Protein AF-A0A7J5F809-F1 (afdb_monomer_lite)

Radius of gyration: 22.86 Å; chains: 1; bounding box: 54×22×83 Å

Foldseek 3Di:
DDPPPPPQLLNPQLVLLVVLLVLLVQLLVCLVVVNVVSNVVSVVVNVVSVVVNVVSCPDPNNPCPPDPSNVVSVVSSVVSVVVSVVSVVVSVVVVVVVVVVVVVVVVVVVVVVVVD

Structure (mmCIF, N/CA/C/O backbone):
data_AF-A0A7J5F809-F1
#
_entry.id   AF-A0A7J5F809-F1
#
loop_
_atom_site.group_PDB
_atom_site.id
_atom_site.type_symbol
_atom_site.label_atom_id
_atom_site.label_alt_id
_atom_site.label_comp_id
_atom_site.label_asym_id
_atom_site.label_entity_id
_atom_site.label_seq_id
_atom_site.pdbx_PDB_ins_code
_atom_site.Cartn_x
_atom_site.Cartn_y
_atom_site.Cartn_z
_atom_site.occupancy
_atom_site.B_iso_or_equiv
_atom_site.auth_seq_id
_atom_site.auth_comp_id
_atom_site.auth_asym_id
_atom_site.auth_atom_id
_atom_site.pdbx_PDB_model_num
ATOM 1 N N . MET A 1 1 ? 19.234 -10.544 -42.931 1.00 39.19 1 MET A N 1
ATOM 2 C CA . MET A 1 1 ? 19.717 -9.854 -41.716 1.00 39.19 1 MET A CA 1
ATOM 3 C C . MET A 1 1 ? 18.530 -9.671 -40.783 1.00 39.19 1 MET A C 1
ATOM 5 O O . MET A 1 1 ? 17.726 -8.779 -40.998 1.00 39.19 1 MET A O 1
ATOM 9 N N . THR A 1 2 ? 18.329 -10.587 -39.839 1.00 40.41 2 THR A N 1
ATOM 10 C CA . THR A 1 2 ? 17.230 -10.515 -38.864 1.00 40.41 2 THR A CA 1
ATOM 11 C C . THR A 1 2 ? 17.641 -9.612 -37.706 1.00 40.41 2 THR A C 1
ATOM 13 O O . THR A 1 2 ? 18.508 -9.986 -36.920 1.00 40.41 2 THR A O 1
ATOM 16 N N . ASN A 1 3 ? 17.028 -8.428 -37.622 1.00 44.22 3 ASN A N 1
ATOM 17 C CA . ASN A 1 3 ? 17.096 -7.538 -36.463 1.00 44.22 3 ASN A CA 1
ATOM 18 C C . ASN A 1 3 ? 16.505 -8.260 -35.248 1.00 44.22 3 ASN A C 1
ATOM 20 O O . ASN A 1 3 ? 15.289 -8.315 -35.075 1.00 44.22 3 ASN A O 1
ATOM 24 N N . ARG A 1 4 ? 17.366 -8.845 -34.415 1.00 43.75 4 ARG A N 1
ATOM 25 C CA . ARG A 1 4 ? 16.983 -9.307 -33.083 1.00 43.75 4 ARG A CA 1
ATOM 26 C C . ARG A 1 4 ? 17.031 -8.077 -32.181 1.00 43.75 4 ARG A C 1
ATOM 28 O O . ARG A 1 4 ? 18.100 -7.673 -31.739 1.00 43.75 4 ARG A O 1
ATOM 35 N N . CYS A 1 5 ? 15.883 -7.434 -31.979 1.00 49.53 5 CYS A N 1
ATOM 36 C CA . CYS A 1 5 ? 15.706 -6.485 -30.884 1.00 49.53 5 CYS A CA 1
ATOM 37 C C . CYS A 1 5 ? 15.815 -7.271 -29.573 1.00 49.53 5 CYS A C 1
ATOM 39 O O . CYS A 1 5 ? 14.821 -7.759 -29.042 1.00 49.53 5 CYS A O 1
ATOM 41 N N . GLU A 1 6 ? 17.040 -7.466 -29.095 1.00 49.41 6 GLU A N 1
ATOM 42 C CA . GLU A 1 6 ? 17.295 -7.923 -27.736 1.00 49.41 6 GLU A CA 1
ATOM 43 C C . GLU A 1 6 ? 16.951 -6.753 -26.813 1.00 49.41 6 GLU A C 1
ATOM 45 O O . GLU A 1 6 ? 17.728 -5.807 -26.683 1.00 49.41 6 GLU A O 1
ATOM 50 N N . ALA A 1 7 ? 15.735 -6.783 -26.254 1.00 46.88 7 ALA A N 1
ATOM 51 C CA . ALA A 1 7 ? 15.328 -5.878 -25.186 1.00 46.88 7 ALA A CA 1
ATOM 52 C C . ALA A 1 7 ? 16.417 -5.910 -24.111 1.00 46.88 7 ALA A C 1
ATOM 54 O O . ALA A 1 7 ? 16.774 -6.984 -23.611 1.00 46.88 7 ALA A O 1
ATOM 55 N N . ARG A 1 8 ? 17.004 -4.751 -23.814 1.00 54.50 8 ARG A N 1
ATOM 56 C CA . ARG A 1 8 ? 18.083 -4.690 -22.836 1.00 54.50 8 ARG A CA 1
ATOM 57 C C . ARG A 1 8 ? 17.485 -4.984 -21.459 1.00 54.50 8 ARG A C 1
ATOM 59 O O . ARG A 1 8 ? 16.349 -4.598 -21.198 1.00 54.50 8 ARG A O 1
ATOM 66 N N . PRO A 1 9 ? 18.225 -5.641 -20.553 1.00 52.31 9 PRO A N 1
ATOM 67 C CA . PRO A 1 9 ? 17.744 -5.921 -19.198 1.00 52.31 9 PRO A CA 1
ATOM 68 C C . PRO A 1 9 ? 17.249 -4.663 -18.457 1.00 52.31 9 PRO A C 1
ATOM 70 O O . PRO A 1 9 ? 16.348 -4.769 -17.628 1.00 52.31 9 PRO A O 1
ATOM 73 N N . ASP A 1 10 ? 17.759 -3.479 -18.813 1.00 54.47 10 A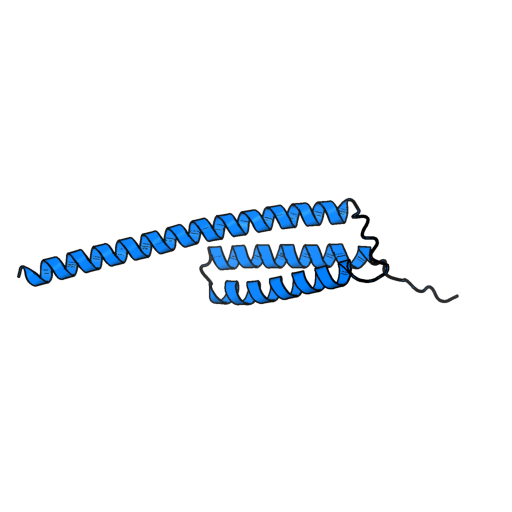SP A N 1
ATOM 74 C CA . ASP A 1 10 ? 17.312 -2.184 -18.287 1.00 54.47 10 ASP A CA 1
ATOM 75 C C . ASP A 1 10 ? 15.881 -1.792 -18.719 1.00 54.47 10 ASP A C 1
ATOM 77 O O . ASP A 1 10 ? 15.161 -1.169 -17.934 1.00 54.47 10 ASP A O 1
ATOM 81 N N . ASP A 1 11 ? 15.411 -2.233 -19.895 1.00 63.62 11 ASP A N 1
ATOM 82 C CA . ASP A 1 11 ? 14.071 -1.914 -20.429 1.00 63.62 11 ASP A CA 1
ATOM 83 C C . ASP A 1 11 ? 12.946 -2.531 -19.577 1.00 63.62 11 ASP A C 1
ATOM 85 O O . ASP A 1 11 ? 11.797 -2.095 -19.617 1.00 63.62 11 ASP A O 1
ATOM 89 N N . ALA A 1 12 ? 13.274 -3.549 -18.778 1.00 72.81 12 ALA A N 1
ATOM 90 C CA . ALA A 1 12 ? 12.321 -4.326 -17.994 1.00 72.81 12 ALA A CA 1
ATOM 91 C C . ALA A 1 12 ? 12.324 -3.978 -16.491 1.00 72.81 12 ALA A C 1
ATOM 93 O O . ALA A 1 12 ? 11.490 -4.504 -15.747 1.00 72.81 12 ALA A O 1
ATOM 94 N N . VAL A 1 13 ? 13.252 -3.124 -16.035 1.00 81.38 13 VAL A N 1
ATOM 95 C CA . VAL A 1 13 ? 13.386 -2.706 -14.626 1.00 81.38 13 VAL A CA 1
ATOM 96 C C . VAL A 1 13 ? 12.508 -1.497 -14.320 1.00 81.38 13 VAL A C 1
ATOM 98 O O . VAL A 1 13 ? 11.784 -1.514 -13.327 1.00 81.38 13 VAL A O 1
ATOM 101 N N . VAL A 1 14 ? 12.522 -0.470 -15.177 1.00 84.00 14 VAL A N 1
ATOM 102 C CA . VAL A 1 14 ? 11.687 0.731 -14.990 1.00 84.00 14 VAL A CA 1
ATOM 103 C C . VAL A 1 14 ? 10.189 0.389 -14.962 1.00 84.00 14 VAL A C 1
ATOM 105 O O . VAL A 1 14 ? 9.516 0.842 -14.036 1.00 84.00 14 VAL A O 1
ATOM 108 N N . PRO A 1 15 ? 9.648 -0.458 -15.864 1.00 87.31 15 PRO A N 1
ATOM 109 C CA . PRO A 1 15 ? 8.256 -0.896 -15.769 1.00 87.31 15 PRO A CA 1
ATOM 110 C C . PRO A 1 15 ? 7.945 -1.615 -14.453 1.00 87.31 15 PRO A C 1
ATOM 112 O O . PRO A 1 15 ? 6.954 -1.299 -13.812 1.00 87.31 15 PRO A O 1
ATOM 115 N N . ALA A 1 16 ? 8.829 -2.504 -13.990 1.00 88.56 16 ALA A N 1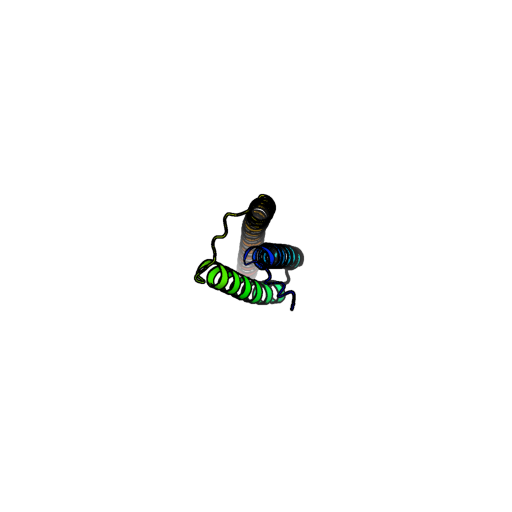
ATOM 116 C CA . ALA A 1 16 ? 8.629 -3.221 -12.730 1.00 88.56 16 ALA A CA 1
ATOM 117 C C . ALA A 1 16 ? 8.655 -2.287 -11.503 1.00 88.56 16 ALA A C 1
ATOM 119 O O . ALA A 1 16 ? 7.920 -2.504 -10.541 1.00 88.56 16 ALA A O 1
ATOM 120 N N . LEU A 1 17 ? 9.474 -1.231 -11.530 1.00 90.06 17 LEU A N 1
ATOM 121 C CA . LEU A 1 17 ? 9.454 -0.185 -10.504 1.00 90.06 17 LEU A CA 1
ATOM 122 C C . LEU A 1 17 ? 8.166 0.645 -10.567 1.00 90.06 17 LEU A C 1
ATOM 124 O O . LEU A 1 17 ? 7.589 0.937 -9.523 1.00 90.06 17 LEU A O 1
ATOM 128 N N . ASN A 1 18 ? 7.684 0.982 -11.764 1.00 91.31 18 ASN A N 1
ATOM 129 C CA . ASN A 1 18 ? 6.412 1.688 -11.935 1.00 91.31 18 ASN A CA 1
ATOM 130 C C . ASN A 1 18 ? 5.219 0.847 -11.458 1.00 91.31 18 ASN A C 1
ATOM 132 O O . ASN A 1 18 ? 4.322 1.381 -10.812 1.00 91.31 18 ASN A O 1
ATOM 136 N N . ASP A 1 19 ? 5.241 -0.466 -11.687 1.00 93.75 19 ASP A N 1
ATOM 137 C CA . ASP A 1 19 ? 4.227 -1.394 -11.179 1.00 93.75 19 ASP A CA 1
ATOM 138 C C . ASP A 1 19 ? 4.203 -1.426 -9.638 1.00 93.75 19 ASP A C 1
ATOM 140 O O . ASP A 1 19 ? 3.130 -1.487 -9.031 1.00 93.75 19 ASP A O 1
ATOM 144 N N . LEU A 1 20 ? 5.376 -1.345 -8.994 1.00 94.94 20 LEU A N 1
ATOM 145 C CA . LEU A 1 20 ? 5.506 -1.229 -7.535 1.00 94.94 20 LEU A CA 1
ATOM 146 C C . LEU A 1 20 ? 5.024 0.128 -7.004 1.00 94.94 20 LEU A C 1
ATOM 148 O O . LEU A 1 20 ? 4.462 0.201 -5.908 1.00 94.94 20 LEU A O 1
ATOM 152 N N . ILE A 1 21 ? 5.247 1.208 -7.754 1.00 94.94 21 ILE A N 1
ATOM 153 C CA . ILE A 1 21 ? 4.732 2.541 -7.412 1.00 94.94 21 ILE A CA 1
ATOM 154 C C . ILE A 1 21 ? 3.203 2.516 -7.453 1.00 94.94 21 ILE A C 1
ATOM 156 O O . ILE A 1 21 ? 2.567 2.864 -6.459 1.00 94.94 21 ILE A O 1
ATOM 160 N N . GLY A 1 22 ? 2.618 2.020 -8.547 1.00 96.19 22 GLY A N 1
ATOM 161 C CA . GLY A 1 22 ? 1.166 1.943 -8.714 1.00 96.19 22 GLY A CA 1
ATOM 162 C C . GLY A 1 22 ? 0.483 1.048 -7.675 1.00 96.19 22 GLY A C 1
ATOM 163 O O . GLY A 1 22 ? -0.577 1.403 -7.151 1.00 96.19 22 GLY A O 1
ATOM 164 N N . SER A 1 23 ? 1.098 -0.080 -7.296 1.00 96.00 23 SER A N 1
ATOM 165 C CA . SER A 1 23 ? 0.565 -0.907 -6.204 1.00 96.00 23 SER A CA 1
ATOM 166 C C . SER A 1 23 ? 0.648 -0.193 -4.853 1.00 96.00 23 SER A C 1
ATOM 168 O O . SER A 1 23 ? -0.302 -0.252 -4.077 1.00 96.00 23 SER A O 1
ATOM 170 N N . THR A 1 24 ? 1.720 0.560 -4.593 1.00 95.88 24 THR A N 1
ATOM 171 C CA . THR A 1 24 ? 1.864 1.358 -3.363 1.00 95.88 24 THR A CA 1
ATOM 172 C C . THR A 1 24 ? 0.829 2.490 -3.293 1.00 95.88 24 THR A C 1
ATOM 174 O O . THR A 1 24 ? 0.228 2.707 -2.244 1.00 95.88 24 THR A O 1
ATOM 177 N N . GLU A 1 25 ? 0.554 3.176 -4.404 1.00 96.69 25 GLU A N 1
ATOM 178 C CA . GLU A 1 25 ? -0.518 4.181 -4.494 1.00 96.69 25 GLU A CA 1
ATOM 179 C C . GLU A 1 25 ? -1.903 3.573 -4.254 1.00 96.69 25 GLU A C 1
ATOM 181 O O . GLU A 1 25 ? -2.700 4.128 -3.498 1.00 96.69 25 GLU A O 1
ATOM 186 N N . SER A 1 26 ? -2.159 2.393 -4.822 1.00 97.31 26 SER A N 1
ATOM 187 C CA . SER A 1 26 ? -3.409 1.657 -4.604 1.00 97.31 26 SER A CA 1
ATOM 188 C C . SER A 1 26 ? -3.576 1.251 -3.137 1.00 97.31 26 SER A C 1
ATOM 190 O O . SER A 1 26 ? -4.663 1.383 -2.579 1.00 97.31 26 SER A O 1
ATOM 192 N N . MET A 1 27 ? -2.493 0.825 -2.474 1.00 97.81 27 MET A N 1
ATOM 193 C CA . MET A 1 27 ? -2.510 0.504 -1.042 1.00 97.81 27 MET A CA 1
ATOM 194 C C . MET A 1 27 ? -2.843 1.731 -0.188 1.00 97.81 27 MET A C 1
ATOM 196 O O . MET A 1 27 ? -3.626 1.623 0.753 1.00 97.81 27 MET A O 1
ATOM 200 N N . ILE A 1 28 ? -2.290 2.900 -0.523 1.00 96.50 28 ILE A N 1
ATOM 201 C CA . ILE A 1 28 ? -2.610 4.159 0.165 1.00 96.50 28 ILE A CA 1
ATOM 202 C C . ILE A 1 28 ? -4.094 4.502 -0.025 1.00 96.50 28 ILE A C 1
ATOM 204 O O . ILE A 1 28 ? -4.789 4.770 0.952 1.00 96.50 28 ILE A O 1
ATOM 208 N N . ALA A 1 29 ? -4.618 4.390 -1.247 1.00 96.69 29 ALA A N 1
ATOM 209 C CA . ALA A 1 29 ? -6.030 4.645 -1.524 1.00 96.69 29 ALA A CA 1
ATOM 210 C C . ALA A 1 29 ? -6.981 3.656 -0.819 1.00 96.69 29 ALA A C 1
ATOM 212 O O . ALA A 1 29 ? -8.074 4.042 -0.397 1.00 96.69 29 ALA A O 1
ATOM 213 N N . ALA A 1 30 ? -6.601 2.381 -0.694 1.00 96.56 30 ALA A N 1
ATOM 214 C CA . ALA A 1 30 ? -7.355 1.385 0.072 1.00 96.56 30 ALA A CA 1
ATOM 215 C C . ALA A 1 30 ? -7.358 1.730 1.570 1.00 96.56 30 ALA A C 1
ATOM 217 O O . ALA A 1 30 ? -8.404 1.719 2.221 1.00 96.56 30 ALA A O 1
ATOM 218 N N . LEU A 1 31 ? -6.203 2.132 2.105 1.00 95.38 31 LEU A N 1
ATOM 21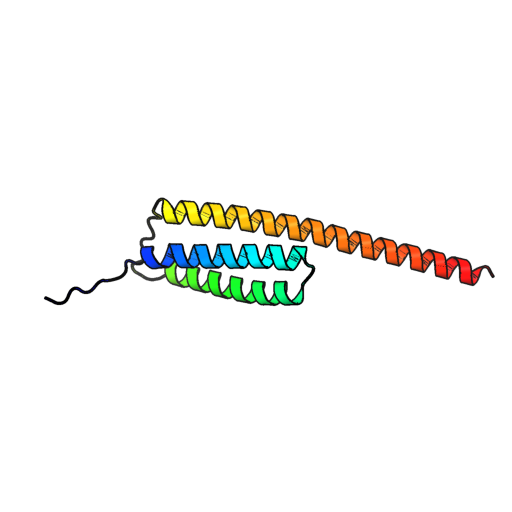9 C CA . LEU A 1 31 ? -6.052 2.536 3.499 1.00 95.38 31 LEU A CA 1
ATOM 220 C C . LEU A 1 31 ? -6.873 3.786 3.851 1.00 95.38 31 LEU A C 1
ATOM 222 O O . LEU A 1 31 ? -7.528 3.802 4.896 1.00 95.38 31 LEU A O 1
ATOM 226 N N . ASP A 1 32 ? -6.889 4.792 2.975 1.00 93.69 32 ASP A N 1
ATOM 227 C CA . ASP A 1 32 ? -7.677 6.019 3.149 1.00 93.69 32 ASP A CA 1
ATOM 228 C C . ASP A 1 32 ? -9.187 5.730 3.159 1.00 93.69 32 ASP A C 1
ATOM 230 O O . ASP A 1 32 ? -9.934 6.308 3.954 1.00 93.69 32 ASP A O 1
ATOM 234 N N . ARG A 1 33 ? -9.637 4.775 2.333 1.00 95.44 33 ARG A N 1
ATOM 235 C CA . ARG A 1 33 ? -11.025 4.278 2.330 1.00 95.44 33 ARG A CA 1
ATOM 236 C C . ARG A 1 33 ? -11.345 3.368 3.520 1.00 95.44 33 ARG A C 1
ATOM 238 O O . ARG A 1 33 ? -12.517 3.156 3.820 1.00 95.44 33 ARG A O 1
ATOM 245 N N . GLY A 1 34 ? -10.329 2.856 4.216 1.00 94.38 34 GLY A N 1
ATOM 246 C CA . GLY A 1 34 ? -10.492 1.848 5.263 1.00 94.38 34 GLY A CA 1
ATOM 247 C C . GLY A 1 34 ? -10.843 0.459 4.724 1.00 94.38 34 GLY A C 1
ATOM 248 O O . GLY A 1 34 ? -11.411 -0.340 5.465 1.00 94.38 34 GLY A O 1
ATOM 249 N N . ASP A 1 35 ? -10.523 0.179 3.459 1.00 96.50 35 ASP A N 1
ATOM 250 C CA . ASP A 1 35 ? -10.704 -1.131 2.836 1.00 96.50 35 ASP A CA 1
ATOM 251 C C . ASP A 1 35 ? -9.489 -2.027 3.132 1.00 96.50 35 ASP A C 1
ATOM 253 O O . ASP A 1 35 ? -8.478 -2.034 2.424 1.00 96.50 35 ASP A O 1
ATOM 257 N N . TYR A 1 3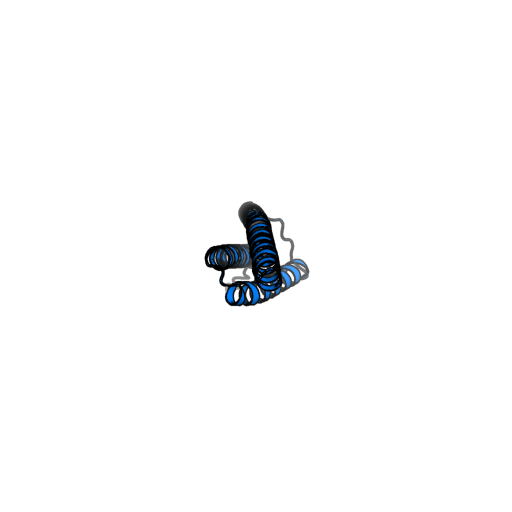6 ? -9.558 -2.746 4.253 1.00 93.81 36 TYR A N 1
ATOM 258 C CA . TYR A 1 36 ? -8.467 -3.607 4.718 1.00 93.81 36 TYR A CA 1
ATOM 259 C C . TYR A 1 36 ? -8.363 -4.929 3.950 1.00 93.81 36 TYR A C 1
ATOM 261 O O . TYR A 1 36 ? -7.280 -5.523 3.908 1.00 93.81 36 TYR A O 1
ATOM 269 N N . ASP A 1 37 ? -9.452 -5.369 3.321 1.00 95.94 37 ASP A N 1
ATOM 270 C CA . ASP A 1 37 ? -9.457 -6.565 2.481 1.00 95.94 37 ASP A CA 1
ATOM 271 C C . ASP A 1 37 ? -8.702 -6.273 1.178 1.00 95.94 37 ASP A C 1
ATOM 273 O O . ASP A 1 37 ? -7.787 -7.016 0.804 1.00 95.94 37 ASP A O 1
ATOM 277 N N . GLU A 1 38 ? -8.993 -5.130 0.544 1.00 95.38 38 GLU A N 1
ATOM 278 C CA . GLU A 1 38 ? -8.255 -4.647 -0.624 1.00 95.38 38 GLU A CA 1
ATOM 279 C C . GLU A 1 38 ? -6.777 -4.402 -0.287 1.00 95.38 38 GLU A C 1
ATOM 281 O O . GLU A 1 38 ? -5.892 -4.848 -1.021 1.00 95.38 38 GLU A O 1
ATOM 286 N N . LEU A 1 39 ? -6.484 -3.781 0.861 1.00 95.12 39 LEU A N 1
ATOM 287 C CA . LEU A 1 39 ? -5.109 -3.562 1.321 1.00 95.12 39 LEU A CA 1
ATOM 288 C C . LEU A 1 39 ? -4.322 -4.877 1.468 1.00 95.12 39 LEU A C 1
ATOM 290 O O . LEU A 1 39 ? -3.155 -4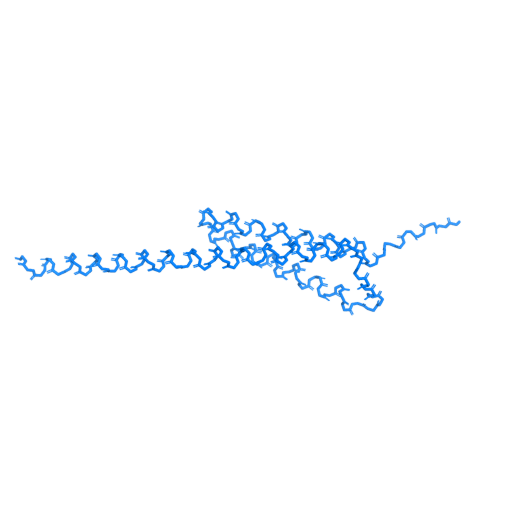.948 1.077 1.00 95.12 39 LEU A O 1
ATOM 294 N N . THR A 1 40 ? -4.955 -5.921 2.009 1.00 95.12 40 THR A N 1
ATOM 295 C CA . THR A 1 40 ? -4.334 -7.242 2.195 1.00 95.12 40 THR A CA 1
ATOM 296 C C . THR A 1 40 ? -4.053 -7.919 0.855 1.00 95.12 40 THR A C 1
ATOM 298 O O . THR A 1 40 ? -2.960 -8.446 0.636 1.00 95.12 40 THR A O 1
ATOM 301 N N . MET A 1 41 ? -5.009 -7.861 -0.072 1.00 97.19 41 MET A N 1
ATOM 302 C CA . MET A 1 41 ? -4.833 -8.371 -1.431 1.00 97.19 41 MET A CA 1
ATOM 303 C C . MET A 1 41 ? -3.681 -7.655 -2.153 1.00 97.19 41 MET A C 1
ATOM 305 O O . MET A 1 41 ? -2.805 -8.306 -2.730 1.00 97.19 41 MET A O 1
ATOM 309 N N . LEU A 1 42 ? -3.635 -6.322 -2.076 1.00 96.00 42 LEU A N 1
ATOM 310 C CA . LEU A 1 42 ? -2.584 -5.513 -2.695 1.00 96.00 42 LEU A CA 1
ATOM 311 C C . LEU A 1 42 ? -1.201 -5.776 -2.087 1.00 96.00 42 LEU A C 1
ATOM 313 O O . LEU A 1 42 ? -0.209 -5.771 -2.817 1.00 96.00 42 LEU A O 1
ATOM 317 N N . ALA A 1 43 ? -1.115 -6.073 -0.787 1.00 93.00 43 ALA A N 1
ATOM 318 C CA . ALA A 1 43 ? 0.143 -6.469 -0.154 1.00 93.00 43 ALA A CA 1
ATOM 319 C C . ALA A 1 43 ? 0.721 -7.753 -0.779 1.00 93.00 43 ALA A C 1
ATOM 321 O O . ALA A 1 43 ? 1.924 -7.817 -1.044 1.00 93.00 43 ALA A O 1
ATOM 322 N N . GLY A 1 44 ? -0.132 -8.736 -1.089 1.00 93.75 44 GLY A N 1
ATOM 323 C CA . GLY A 1 44 ? 0.268 -9.957 -1.796 1.00 93.75 44 GLY A CA 1
ATOM 324 C C . GLY A 1 44 ? 0.762 -9.685 -3.221 1.00 93.75 44 GLY A C 1
ATOM 325 O O . GLY A 1 44 ? 1.811 -10.193 -3.623 1.00 93.75 44 GLY A O 1
ATOM 326 N N . VAL A 1 45 ? 0.061 -8.822 -3.967 1.00 93.19 45 VAL A N 1
ATOM 327 C CA . VAL A 1 45 ? 0.488 -8.385 -5.312 1.00 93.19 45 VAL A CA 1
ATOM 328 C C . VAL A 1 45 ? 1.860 -7.717 -5.251 1.00 93.19 45 VAL A C 1
ATOM 330 O O . VAL A 1 45 ? 2.771 -8.088 -5.995 1.00 93.19 45 VAL A O 1
ATOM 333 N N . ARG A 1 46 ? 2.033 -6.768 -4.326 1.00 92.88 46 ARG A N 1
ATOM 334 C CA . ARG A 1 46 ? 3.286 -6.037 -4.146 1.00 92.88 46 ARG A CA 1
ATOM 335 C C . ARG A 1 46 ? 4.439 -6.968 -3.775 1.00 92.88 46 ARG A C 1
ATOM 337 O O . ARG A 1 46 ? 5.543 -6.791 -4.284 1.00 92.88 46 ARG A O 1
ATOM 344 N N . GLN A 1 47 ? 4.205 -7.974 -2.932 1.00 92.12 47 GLN A N 1
ATOM 345 C CA . GLN A 1 47 ? 5.222 -8.975 -2.609 1.00 92.12 47 GLN A CA 1
ATOM 346 C C . GLN A 1 47 ? 5.683 -9.734 -3.865 1.00 92.12 47 GLN A C 1
ATOM 348 O O . GLN A 1 47 ? 6.884 -9.811 -4.123 1.00 92.12 47 GLN A O 1
ATOM 353 N N . GLY A 1 48 ? 4.750 -10.211 -4.694 1.00 89.12 48 GLY A N 1
ATOM 354 C CA . GLY A 1 48 ? 5.086 -10.890 -5.951 1.00 89.12 48 GLY A CA 1
ATOM 355 C C . GLY A 1 48 ? 5.871 -10.006 -6.930 1.00 89.12 48 GLY A C 1
ATOM 356 O O . GLY A 1 48 ? 6.795 -10.481 -7.596 1.00 89.12 48 GLY A O 1
ATOM 357 N N . GLN A 1 49 ? 5.558 -8.707 -6.985 1.00 91.62 49 GLN A N 1
ATOM 358 C CA . GLN A 1 49 ? 6.304 -7.723 -7.780 1.00 91.62 49 GLN A CA 1
ATOM 359 C C . GLN A 1 49 ? 7.747 -7.544 -7.274 1.00 91.62 49 GLN A C 1
ATOM 361 O O . GLN A 1 49 ? 8.677 -7.529 -8.083 1.00 91.62 49 GLN A O 1
ATOM 366 N N . VAL A 1 50 ? 7.954 -7.460 -5.952 1.00 89.19 50 VAL A N 1
ATOM 367 C CA . VAL A 1 50 ? 9.296 -7.371 -5.342 1.00 89.19 50 VAL A CA 1
ATOM 368 C C . VAL A 1 50 ? 10.119 -8.617 -5.662 1.00 89.19 50 VAL A C 1
ATOM 370 O O . VAL A 1 50 ? 11.228 -8.497 -6.180 1.00 89.19 50 VAL A O 1
ATOM 373 N N . GLU A 1 51 ? 9.563 -9.809 -5.450 1.00 88.75 51 GLU A N 1
ATOM 374 C CA . GLU A 1 51 ? 10.244 -11.071 -5.766 1.00 88.75 51 GLU A CA 1
ATOM 375 C C . GLU A 1 51 ? 10.592 -11.178 -7.261 1.00 88.75 51 GLU A C 1
ATOM 377 O O . GLU A 1 51 ? 11.633 -11.721 -7.639 1.00 88.75 51 GLU A O 1
ATOM 382 N N . GLY A 1 52 ? 9.717 -10.672 -8.136 1.00 86.31 52 GLY A N 1
ATOM 383 C CA . GLY A 1 52 ? 9.956 -10.603 -9.576 1.00 86.31 52 GLY A CA 1
ATOM 384 C C . GLY A 1 52 ? 11.106 -9.660 -9.938 1.00 86.31 52 GLY A C 1
ATOM 385 O O . GLY A 1 52 ? 11.930 -9.994 -10.794 1.00 86.31 52 GLY A O 1
ATOM 386 N N . LEU A 1 53 ? 11.197 -8.509 -9.270 1.00 85.62 53 LEU A N 1
ATOM 387 C CA . LEU A 1 53 ? 12.279 -7.542 -9.451 1.00 85.62 53 LEU A CA 1
ATOM 388 C C . LEU A 1 53 ? 13.625 -8.088 -8.939 1.00 85.62 53 LEU A C 1
ATOM 390 O O . LEU A 1 53 ? 14.645 -7.952 -9.617 1.00 85.62 53 LEU A O 1
ATOM 394 N N . GLU A 1 54 ? 13.637 -8.769 -7.792 1.00 83.19 54 GLU A N 1
ATOM 395 C CA . GLU A 1 54 ? 14.836 -9.403 -7.226 1.00 83.19 54 GLU A CA 1
ATOM 396 C C . GLU A 1 54 ? 15.388 -10.519 -8.123 1.00 83.19 54 GLU A C 1
ATOM 398 O O . GLU A 1 54 ? 16.599 -10.596 -8.364 1.00 83.19 54 GLU A O 1
ATOM 403 N N . ARG A 1 55 ? 14.503 -11.344 -8.697 1.00 81.31 55 ARG A N 1
ATOM 404 C CA . ARG A 1 55 ? 14.875 -12.371 -9.684 1.00 81.31 55 ARG A CA 1
ATOM 405 C C . ARG A 1 55 ? 15.519 -11.772 -10.936 1.00 81.31 55 ARG A C 1
ATOM 407 O O . ARG A 1 55 ? 16.464 -12.343 -11.472 1.00 81.31 55 ARG A O 1
ATOM 414 N N . ARG A 1 56 ? 15.052 -10.605 -11.392 1.00 77.56 56 ARG A N 1
ATOM 415 C CA . ARG A 1 56 ? 15.636 -9.897 -12.550 1.00 77.56 56 ARG A CA 1
ATOM 416 C C . ARG A 1 56 ? 17.008 -9.313 -12.231 1.00 77.56 56 ARG A C 1
ATOM 418 O O . ARG A 1 56 ? 17.910 -9.401 -13.056 1.00 77.56 56 ARG A O 1
ATOM 425 N N . ARG A 1 57 ? 17.186 -8.771 -11.023 1.00 71.31 57 ARG A N 1
ATOM 426 C CA . ARG A 1 57 ? 18.471 -8.229 -10.554 1.00 71.31 57 ARG A CA 1
ATOM 427 C C . ARG A 1 57 ? 19.563 -9.298 -10.435 1.00 71.31 57 ARG A C 1
ATOM 429 O O . ARG A 1 57 ? 20.733 -8.996 -10.638 1.00 71.31 57 ARG A O 1
ATOM 436 N N . THR A 1 58 ? 19.194 -10.522 -10.069 1.00 68.06 58 THR A N 1
ATOM 437 C CA . THR A 1 58 ? 20.134 -11.629 -9.814 1.00 68.06 58 THR A CA 1
ATOM 438 C C . THR A 1 58 ? 20.468 -12.459 -11.059 1.00 68.06 58 THR A C 1
ATOM 440 O O . THR A 1 58 ? 21.353 -13.312 -11.001 1.00 68.06 58 THR A O 1
ATOM 443 N N . ALA A 1 59 ? 19.815 -12.200 -12.198 1.00 68.44 59 ALA A N 1
ATOM 444 C CA . ALA A 1 59 ? 20.075 -12.910 -13.446 1.00 68.44 59 ALA A CA 1
ATOM 445 C C . ALA A 1 59 ? 21.467 -12.566 -14.035 1.00 68.44 59 ALA A C 1
ATOM 447 O O . ALA A 1 59 ? 21.861 -11.394 -14.061 1.00 68.44 59 ALA A O 1
ATOM 448 N N . PRO A 1 60 ? 22.226 -13.559 -14.545 1.00 51.06 60 PRO A N 1
ATOM 449 C CA . PRO A 1 60 ? 23.524 -13.321 -15.174 1.00 51.06 60 PRO A CA 1
ATOM 450 C C . PRO A 1 60 ? 23.359 -12.431 -16.415 1.00 51.06 60 PRO A C 1
ATOM 452 O O . PRO A 1 60 ? 22.550 -12.720 -17.292 1.00 51.06 60 PRO A O 1
ATOM 455 N N . GLY A 1 61 ? 24.112 -11.328 -16.473 1.00 58.50 61 GLY A N 1
ATOM 456 C CA . GLY A 1 61 ? 23.952 -10.272 -17.486 1.00 58.50 61 GLY A CA 1
ATOM 457 C C . GLY A 1 61 ? 23.174 -9.041 -17.005 1.00 58.50 61 GLY A C 1
ATOM 458 O O . GLY A 1 61 ? 23.147 -8.031 -17.705 1.00 58.50 61 GLY A O 1
ATOM 459 N N . GLY A 1 62 ? 22.610 -9.075 -15.792 1.00 53.50 62 GLY A N 1
ATOM 460 C CA . GLY A 1 62 ? 21.994 -7.930 -15.122 1.00 53.50 62 GLY A CA 1
ATOM 461 C C . GLY A 1 62 ? 23.022 -6.901 -14.648 1.00 53.50 62 GLY A C 1
ATOM 462 O O . GLY A 1 62 ? 23.187 -6.682 -13.451 1.00 53.50 62 GLY A O 1
ATOM 463 N N . SER A 1 63 ? 23.732 -6.246 -15.568 1.00 52.62 63 SER A N 1
ATOM 464 C CA . SER A 1 63 ? 24.416 -4.996 -15.239 1.00 52.62 63 SER A CA 1
ATOM 465 C C . SER A 1 63 ? 23.381 -3.878 -15.250 1.00 52.62 63 SER A C 1
ATOM 467 O O . SER A 1 63 ? 23.328 -3.084 -16.180 1.00 52.62 63 SER A O 1
ATOM 469 N N . ALA A 1 64 ? 22.552 -3.823 -14.206 1.00 55.88 64 ALA A N 1
ATOM 470 C CA . ALA A 1 64 ? 21.747 -2.648 -13.911 1.00 55.88 64 ALA A CA 1
ATOM 471 C C . ALA A 1 64 ? 22.697 -1.539 -13.433 1.00 55.88 64 ALA A C 1
ATOM 473 O O . ALA A 1 64 ? 22.762 -1.206 -12.247 1.00 55.88 64 ALA A O 1
ATOM 474 N N . ARG A 1 65 ? 23.500 -0.979 -14.346 1.00 56.44 65 ARG A N 1
ATOM 475 C CA . ARG A 1 65 ? 24.030 0.371 -14.154 1.00 56.44 65 ARG A CA 1
ATOM 476 C C . ARG A 1 65 ? 22.812 1.270 -14.258 1.00 56.44 65 ARG A C 1
ATOM 478 O O . ARG A 1 65 ? 22.456 1.694 -15.349 1.00 56.44 65 ARG A O 1
ATOM 485 N N . GLY A 1 66 ? 22.142 1.453 -13.119 1.00 61.69 66 GLY A N 1
ATOM 486 C CA . GLY A 1 66 ? 20.908 2.212 -13.002 1.00 61.69 66 GLY A CA 1
ATOM 487 C C . GLY A 1 66 ? 21.061 3.547 -13.709 1.00 61.69 66 GLY A C 1
ATOM 488 O O . GLY A 1 66 ? 21.766 4.434 -13.231 1.00 61.69 66 GLY A O 1
ATOM 489 N N . GLY A 1 67 ?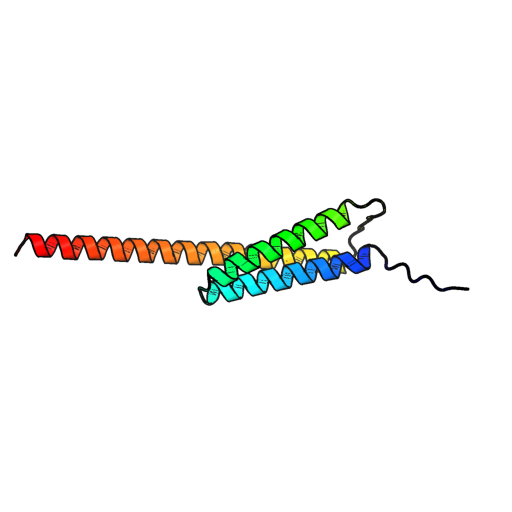 20.441 3.648 -14.883 1.00 72.19 67 GLY A N 1
ATOM 490 C CA . GLY A 1 67 ? 20.339 4.905 -15.596 1.00 72.19 67 GLY A CA 1
ATOM 491 C C . GLY A 1 67 ? 19.547 5.920 -14.766 1.00 72.19 67 GLY A C 1
ATOM 492 O O . GLY A 1 67 ? 18.885 5.547 -13.790 1.00 72.19 67 GLY A O 1
ATOM 493 N N . PRO A 1 68 ? 19.576 7.203 -15.152 1.00 79.19 68 PRO A N 1
ATOM 494 C CA . PRO A 1 68 ? 18.836 8.257 -14.458 1.00 79.19 68 PRO A CA 1
ATOM 495 C C . PRO A 1 68 ? 17.346 7.919 -14.260 1.00 79.19 68 PRO A C 1
ATOM 497 O O . PRO A 1 68 ? 16.798 8.228 -13.205 1.00 79.19 68 PRO A O 1
ATOM 500 N N . ASP A 1 69 ? 16.721 7.203 -15.199 1.00 81.25 69 ASP A N 1
ATOM 501 C CA . ASP A 1 69 ? 15.311 6.792 -15.108 1.00 81.25 69 ASP A CA 1
ATOM 502 C C . ASP A 1 69 ? 15.058 5.723 -14.037 1.00 81.25 69 ASP A C 1
ATOM 504 O O . ASP A 1 69 ? 14.079 5.797 -13.295 1.00 81.25 69 ASP A O 1
ATOM 508 N N . VAL A 1 70 ? 15.966 4.749 -13.904 1.00 82.81 70 VAL A N 1
ATOM 509 C CA . VAL A 1 70 ? 15.899 3.732 -12.843 1.00 82.81 70 VAL A CA 1
ATOM 510 C C . VAL A 1 70 ? 16.067 4.403 -11.484 1.00 82.81 70 VAL A C 1
ATOM 512 O O . VAL A 1 70 ? 15.301 4.125 -10.565 1.00 82.81 70 VAL A O 1
ATOM 515 N N . GLN A 1 71 ? 17.025 5.327 -11.363 1.00 83.81 71 GLN A N 1
ATOM 516 C CA . GLN A 1 71 ? 17.241 6.071 -10.124 1.00 83.81 71 GLN A CA 1
ATOM 517 C C . GLN A 1 71 ? 16.016 6.921 -9.758 1.00 83.81 71 GLN A C 1
ATOM 519 O O . GLN A 1 71 ? 15.588 6.906 -8.605 1.00 83.81 71 GLN A O 1
ATOM 524 N N . ALA A 1 72 ? 15.419 7.619 -10.727 1.00 86.62 72 ALA A N 1
ATOM 525 C CA . ALA A 1 72 ? 14.208 8.404 -10.511 1.00 86.62 72 ALA A CA 1
ATOM 526 C C . ALA A 1 72 ? 13.026 7.527 -10.062 1.00 86.62 72 ALA A C 1
ATOM 528 O O . ALA A 1 72 ? 12.315 7.888 -9.124 1.00 86.62 72 ALA A O 1
ATOM 529 N N . ALA A 1 73 ? 12.839 6.357 -10.679 1.00 87.06 73 ALA A N 1
ATOM 530 C CA . ALA A 1 73 ? 11.794 5.414 -10.291 1.00 87.06 73 ALA A CA 1
ATOM 531 C C . ALA A 1 73 ? 12.028 4.828 -8.885 1.00 87.06 73 ALA A C 1
ATOM 533 O O . ALA A 1 73 ? 11.084 4.712 -8.106 1.00 87.06 73 ALA A O 1
ATOM 534 N N . VAL A 1 74 ? 13.277 4.524 -8.512 1.00 88.25 74 VAL A N 1
ATOM 535 C CA . VAL A 1 74 ? 13.620 4.075 -7.150 1.00 88.25 74 VAL A CA 1
ATOM 536 C C . VAL A 1 74 ? 13.311 5.154 -6.113 1.00 88.25 74 VAL A C 1
ATOM 538 O O . VAL A 1 74 ? 12.697 4.841 -5.096 1.00 88.25 74 VAL A O 1
ATOM 541 N N . VAL A 1 75 ? 13.689 6.411 -6.369 1.00 92.00 75 VAL A N 1
ATOM 542 C CA . VAL A 1 75 ? 13.402 7.531 -5.455 1.00 92.00 75 VAL A CA 1
ATOM 543 C C . VAL A 1 75 ? 11.895 7.694 -5.262 1.00 92.00 75 VAL A C 1
ATOM 545 O O . VAL A 1 75 ? 11.429 7.712 -4.127 1.00 92.00 75 VAL A O 1
ATOM 548 N N . ARG A 1 76 ? 11.111 7.696 -6.348 1.00 93.25 76 ARG A N 1
ATOM 549 C CA . ARG A 1 76 ? 9.642 7.767 -6.254 1.00 93.25 76 ARG A CA 1
ATOM 550 C C . ARG A 1 76 ? 9.055 6.602 -5.463 1.00 93.25 76 ARG A C 1
ATOM 552 O O . ARG A 1 76 ? 8.185 6.802 -4.622 1.00 93.25 76 ARG A O 1
ATOM 559 N N . LEU A 1 77 ? 9.529 5.379 -5.700 1.00 93.62 77 LEU A N 1
ATOM 560 C CA . LEU A 1 77 ? 9.071 4.208 -4.952 1.00 93.62 77 LEU A CA 1
ATOM 561 C C . LEU A 1 77 ? 9.387 4.326 -3.454 1.00 93.62 77 LEU A C 1
ATOM 563 O O . LEU A 1 77 ? 8.565 3.931 -2.624 1.00 93.62 77 LEU A O 1
ATOM 567 N N . GLN A 1 78 ? 10.556 4.867 -3.100 1.00 93.12 78 GLN A N 1
ATOM 568 C CA . GLN A 1 78 ? 10.931 5.130 -1.710 1.00 93.12 78 GLN A CA 1
ATOM 569 C C . GLN A 1 78 ? 9.995 6.157 -1.071 1.00 93.12 78 GLN A C 1
ATOM 571 O O . GLN A 1 78 ? 9.435 5.870 -0.016 1.00 93.12 78 GLN A O 1
ATOM 576 N N . GLU A 1 79 ? 9.757 7.291 -1.733 1.00 95.62 79 GLU A N 1
ATOM 577 C CA . GLU A 1 79 ? 8.834 8.334 -1.266 1.00 95.62 79 GLU A CA 1
ATOM 578 C C . GLU A 1 79 ? 7.429 7.772 -1.012 1.00 95.62 79 GLU A C 1
ATOM 580 O O . GLU A 1 79 ? 6.890 7.921 0.085 1.00 95.62 79 GLU A O 1
ATOM 585 N N . ARG A 1 80 ? 6.857 7.037 -1.980 1.00 95.81 80 ARG A N 1
ATOM 586 C CA . ARG A 1 80 ? 5.531 6.413 -1.817 1.00 95.81 80 ARG A CA 1
ATOM 587 C C . ARG A 1 80 ? 5.512 5.361 -0.708 1.00 95.81 80 ARG A C 1
ATOM 589 O O . ARG A 1 80 ? 4.510 5.221 -0.011 1.00 95.81 80 ARG A O 1
ATOM 596 N N . THR A 1 81 ? 6.598 4.609 -0.534 1.00 93.56 81 THR A N 1
ATOM 597 C CA . THR A 1 81 ? 6.689 3.588 0.521 1.00 93.56 81 THR A CA 1
ATOM 598 C C . THR A 1 81 ? 6.744 4.222 1.911 1.00 93.56 81 THR A C 1
ATOM 600 O O . THR A 1 81 ? 6.120 3.697 2.833 1.00 93.56 81 THR A O 1
ATOM 603 N N . GLU A 1 82 ? 7.461 5.335 2.082 1.00 96.69 82 GLU A N 1
ATOM 604 C CA . GLU A 1 82 ? 7.466 6.068 3.353 1.00 96.69 82 GLU A CA 1
ATOM 605 C C . GLU A 1 82 ? 6.100 6.697 3.644 1.00 96.69 82 GLU A C 1
ATOM 607 O O . GLU A 1 82 ? 5.591 6.531 4.751 1.00 96.69 82 GLU A O 1
ATOM 612 N N . GLU A 1 83 ? 5.432 7.280 2.643 1.00 95.56 83 GLU A N 1
ATOM 613 C CA . GLU A 1 83 ? 4.057 7.771 2.810 1.00 95.56 83 GLU A CA 1
ATOM 614 C C . GLU A 1 83 ? 3.105 6.656 3.260 1.00 95.56 83 GLU A C 1
ATOM 616 O O . GLU A 1 83 ? 2.351 6.831 4.217 1.00 95.56 83 GLU A O 1
ATOM 621 N N . LEU A 1 84 ? 3.169 5.477 2.630 1.00 95.81 84 LEU A N 1
ATOM 622 C CA . LEU A 1 84 ? 2.359 4.329 3.038 1.00 95.81 84 LEU A CA 1
ATOM 623 C C . LEU A 1 84 ? 2.631 3.936 4.498 1.00 95.81 84 LEU A C 1
ATOM 625 O O . LEU A 1 84 ? 1.691 3.651 5.241 1.00 95.81 84 LEU A O 1
ATOM 629 N N . LYS A 1 85 ? 3.897 3.922 4.934 1.00 95.31 85 LYS A N 1
ATOM 630 C CA . LYS A 1 85 ? 4.249 3.612 6.331 1.00 95.31 85 LYS A CA 1
ATOM 631 C C . LYS A 1 85 ? 3.655 4.629 7.295 1.00 95.31 85 LYS A C 1
ATOM 633 O O . LYS A 1 85 ? 3.109 4.229 8.325 1.00 95.31 85 LYS A O 1
ATOM 638 N N . ASP A 1 86 ? 3.750 5.912 6.975 1.00 96.88 86 ASP A N 1
ATOM 639 C CA . ASP A 1 86 ? 3.222 6.972 7.828 1.00 96.88 86 ASP A CA 1
ATOM 640 C C . ASP A 1 86 ? 1.696 6.908 7.908 1.00 96.88 86 ASP A C 1
ATOM 642 O O . ASP A 1 86 ? 1.145 6.884 9.011 1.00 96.88 86 ASP A O 1
ATOM 646 N N . ARG A 1 87 ? 1.012 6.699 6.779 1.00 94.50 87 ARG A N 1
ATOM 647 C CA . ARG A 1 87 ? -0.438 6.463 6.759 1.00 94.50 87 ARG A CA 1
ATOM 648 C C . ARG A 1 87 ? -0.844 5.241 7.580 1.00 94.50 87 ARG A C 1
ATOM 650 O O . ARG A 1 87 ? -1.811 5.296 8.342 1.00 94.50 87 ARG A O 1
ATOM 657 N N . MET A 1 88 ? -0.103 4.137 7.478 1.00 95.19 88 MET A N 1
ATOM 658 C CA . MET A 1 88 ? -0.370 2.925 8.262 1.00 95.19 88 MET A CA 1
ATOM 659 C C . MET A 1 88 ? -0.230 3.179 9.767 1.00 95.19 88 MET A C 1
ATOM 661 O O . MET A 1 88 ? -1.044 2.686 10.556 1.00 95.19 88 MET A O 1
ATOM 665 N N . ARG A 1 89 ? 0.768 3.972 10.181 1.00 95.31 89 ARG A N 1
ATOM 666 C CA . ARG A 1 89 ? 0.959 4.377 11.584 1.00 95.31 89 ARG A CA 1
ATOM 667 C C . ARG A 1 89 ? -0.185 5.259 12.071 1.00 95.31 89 ARG A C 1
ATOM 669 O O . ARG A 1 89 ? -0.758 4.966 13.120 1.00 95.31 89 ARG A O 1
ATOM 676 N N . GLU A 1 90 ? -0.547 6.287 11.304 1.00 94.38 90 GLU A N 1
ATOM 677 C CA . GLU A 1 90 ? -1.668 7.185 11.608 1.00 94.38 90 GLU A CA 1
ATOM 678 C C . GLU A 1 90 ? -2.968 6.397 11.786 1.00 94.38 90 GLU A C 1
ATOM 680 O O . GLU A 1 90 ? -3.672 6.545 12.792 1.00 94.38 90 GLU A O 1
ATOM 685 N N . ARG A 1 91 ? -3.264 5.493 10.846 1.00 93.94 91 ARG A N 1
ATOM 686 C CA . ARG A 1 91 ? -4.488 4.697 10.898 1.00 93.94 91 ARG A CA 1
ATOM 687 C C . ARG A 1 91 ? -4.495 3.729 12.076 1.00 93.94 91 ARG A C 1
ATOM 689 O O . ARG A 1 91 ? -5.515 3.608 12.752 1.00 93.94 91 ARG A O 1
ATOM 696 N N . SER A 1 92 ? -3.364 3.094 12.369 1.00 93.38 92 SER A N 1
ATOM 697 C CA . SER A 1 92 ? -3.225 2.209 13.532 1.00 93.38 92 SER A CA 1
ATOM 698 C C . SER A 1 92 ? -3.440 2.967 14.844 1.00 93.38 92 SER A C 1
ATOM 700 O O . SER A 1 92 ? -4.171 2.498 15.716 1.00 93.38 92 SER A O 1
ATOM 702 N N . ALA A 1 93 ? -2.870 4.168 14.976 1.00 94.62 93 ALA A N 1
ATOM 703 C CA . ALA A 1 93 ? -3.078 5.026 16.141 1.00 94.62 93 ALA A CA 1
ATOM 704 C C . ALA A 1 93 ? -4.553 5.433 16.300 1.00 94.62 93 ALA A C 1
ATOM 706 O O . ALA A 1 93 ? -5.097 5.375 17.405 1.00 94.62 93 ALA A O 1
ATOM 707 N N . SER A 1 94 ? -5.219 5.775 15.193 1.00 93.94 94 SER A N 1
ATOM 708 C CA . SER A 1 94 ? -6.650 6.093 15.174 1.00 93.94 94 SER A CA 1
ATOM 709 C C . SER A 1 94 ? -7.512 4.911 15.640 1.00 93.94 94 SER A C 1
ATOM 711 O O . SER A 1 94 ? -8.345 5.074 16.534 1.00 93.94 94 SER A O 1
ATOM 713 N N . ILE A 1 95 ? -7.260 3.704 15.120 1.00 94.00 95 ILE A N 1
ATOM 714 C CA . ILE A 1 95 ? -7.969 2.479 15.523 1.00 94.00 95 ILE A CA 1
ATOM 715 C C . ILE A 1 95 ? -7.756 2.189 17.011 1.00 94.00 95 ILE A C 1
ATOM 717 O O . ILE A 1 95 ? -8.722 1.937 17.730 1.00 94.00 95 ILE A O 1
ATOM 721 N N . MET A 1 96 ? -6.514 2.260 17.499 1.00 95.19 96 MET A N 1
ATOM 722 C CA . MET A 1 96 ? -6.219 2.036 18.919 1.00 95.19 96 MET A CA 1
ATOM 723 C C . MET A 1 96 ? -6.956 3.035 19.814 1.00 95.19 96 MET A C 1
ATOM 725 O O . MET A 1 96 ? -7.542 2.638 20.822 1.00 95.19 96 MET A O 1
ATOM 729 N N . SER A 1 97 ? -6.981 4.312 19.429 1.00 95.38 97 SER A N 1
ATOM 730 C CA . SER A 1 97 ? -7.721 5.351 20.149 1.00 95.38 97 SER A CA 1
ATOM 731 C C . SER A 1 97 ? -9.228 5.060 20.179 1.00 95.38 97 SER A C 1
ATOM 733 O O . SER A 1 97 ? -9.854 5.112 21.241 1.00 95.38 97 SER A O 1
ATOM 735 N N . ALA A 1 98 ? -9.811 4.657 19.045 1.00 93.75 98 ALA A N 1
ATOM 736 C CA . ALA A 1 98 ? -11.222 4.281 18.962 1.00 93.75 98 ALA A CA 1
ATOM 737 C C . ALA A 1 98 ? -11.554 3.066 19.846 1.00 93.75 98 ALA A C 1
ATOM 739 O O . ALA A 1 98 ? -12.542 3.085 20.583 1.00 93.75 98 ALA A O 1
ATOM 740 N N . ILE A 1 99 ? -10.700 2.036 19.843 1.00 94.19 99 ILE A N 1
ATOM 741 C CA . ILE A 1 99 ? -10.845 0.859 20.712 1.00 94.19 99 ILE A CA 1
ATOM 742 C C . ILE A 1 99 ? -10.808 1.273 22.187 1.00 94.19 99 ILE A C 1
ATOM 744 O O . ILE A 1 99 ? -11.676 0.863 22.960 1.00 94.19 99 ILE A O 1
ATOM 748 N N . GLN A 1 100 ? -9.855 2.118 22.587 1.00 93.75 100 GLN A N 1
ATOM 749 C CA . GLN A 1 100 ? -9.756 2.609 23.964 1.00 93.75 100 GLN A CA 1
ATOM 750 C C . GLN A 1 100 ? -10.987 3.427 24.379 1.00 93.75 100 GLN A C 1
ATOM 752 O O . GLN A 1 100 ? -11.466 3.293 25.508 1.00 93.75 100 GLN A O 1
ATOM 757 N N . ALA A 1 101 ? -11.530 4.254 23.481 1.00 93.56 101 ALA A N 1
ATOM 758 C CA . ALA A 1 101 ? -12.749 5.019 23.734 1.00 93.56 101 ALA A CA 1
ATOM 759 C C . ALA A 1 101 ? -13.968 4.102 23.943 1.00 93.56 101 ALA A C 1
ATOM 761 O O . ALA A 1 101 ? -14.726 4.291 24.899 1.00 93.56 101 ALA A O 1
ATOM 762 N N . LEU A 1 102 ? -14.121 3.069 23.108 1.00 93.25 102 LEU A N 1
ATOM 763 C CA . LEU A 1 102 ? -15.180 2.065 23.250 1.00 93.25 102 LEU A CA 1
ATOM 764 C C . LEU A 1 102 ? -15.046 1.269 24.553 1.00 93.25 102 LEU A C 1
ATOM 766 O O . LEU A 1 102 ? -16.039 1.057 25.250 1.00 93.25 102 LEU A O 1
ATOM 770 N N . GLN A 1 103 ? -13.824 0.871 24.919 1.00 89.00 103 GLN A N 1
ATOM 771 C CA . GLN A 1 103 ? -13.558 0.184 26.183 1.00 89.00 103 GLN A CA 1
ATOM 772 C C . GLN A 1 103 ? -13.963 1.048 27.378 1.00 89.00 103 GLN A C 1
ATOM 774 O O . GLN A 1 103 ? -14.721 0.581 28.226 1.00 89.00 103 GLN A O 1
ATOM 779 N N . LYS A 1 104 ? -13.535 2.319 27.425 1.00 88.44 104 LYS A N 1
ATOM 780 C CA . LYS A 1 104 ? -13.915 3.254 28.498 1.00 88.44 104 LYS A CA 1
ATOM 781 C C . LYS A 1 104 ? -15.429 3.384 28.617 1.00 88.44 104 LYS A C 1
ATOM 783 O O . LYS A 1 104 ? -15.953 3.242 29.717 1.00 88.44 104 LYS A O 1
ATOM 788 N N . ARG A 1 105 ? -16.134 3.594 27.501 1.00 86.12 105 ARG A N 1
ATOM 789 C CA . ARG A 1 105 ? -17.599 3.726 27.494 1.00 86.12 105 ARG A CA 1
ATOM 790 C C . ARG A 1 105 ? -18.290 2.483 28.061 1.00 86.12 105 ARG A C 1
ATOM 792 O O . ARG A 1 105 ? -19.131 2.613 28.940 1.00 86.12 105 ARG A O 1
ATOM 799 N N . ARG A 1 106 ? -17.845 1.285 27.665 1.00 76.00 106 ARG A N 1
ATOM 800 C CA . ARG A 1 106 ? -18.353 0.017 28.213 1.00 76.00 106 ARG A CA 1
ATOM 801 C C . ARG A 1 106 ? -18.134 -0.107 29.728 1.00 76.00 106 ARG A C 1
ATOM 803 O O . ARG A 1 106 ? -19.001 -0.636 30.418 1.00 76.00 106 ARG A O 1
ATOM 810 N N . PHE A 1 107 ? -16.999 0.363 30.252 1.00 68.31 107 PHE A N 1
ATOM 811 C CA . PHE A 1 107 ? -16.746 0.373 31.699 1.00 68.31 107 PHE A CA 1
ATOM 812 C C . PHE A 1 107 ? -17.636 1.371 32.445 1.00 68.31 107 PHE A C 1
ATOM 814 O O . PHE A 1 107 ? -18.104 1.045 33.535 1.00 68.31 107 PHE A O 1
ATOM 821 N N . TYR A 1 108 ? -17.894 2.548 31.867 1.00 65.12 108 TYR A N 1
ATOM 822 C CA . TYR A 1 108 ? -18.836 3.509 32.441 1.00 65.12 108 TYR A CA 1
ATOM 823 C C . TYR A 1 108 ? -20.250 2.925 32.488 1.00 65.12 108 TYR A C 1
ATOM 825 O O . TYR A 1 108 ? -20.818 2.852 33.572 1.00 65.12 108 TYR A O 1
ATOM 833 N N . ASP A 1 109 ? -20.767 2.400 31.375 1.00 70.62 109 ASP A N 1
ATOM 834 C CA . ASP A 1 109 ? -22.130 1.851 31.304 1.00 70.62 109 ASP A CA 1
ATOM 835 C C . ASP A 1 109 ? -22.339 0.666 32.275 1.00 70.62 109 ASP A C 1
ATOM 837 O O . ASP A 1 109 ? -23.358 0.588 32.964 1.00 70.62 109 ASP A O 1
ATOM 841 N N . ALA A 1 110 ? -21.342 -0.219 32.418 1.00 65.88 110 ALA A N 1
ATOM 842 C CA . ALA A 1 110 ? -21.386 -1.335 33.371 1.00 65.88 110 ALA A CA 1
ATOM 843 C C . ALA A 1 110 ? -21.258 -0.899 34.846 1.00 65.88 110 ALA A C 1
ATOM 845 O O . ALA A 1 110 ? -21.740 -1.590 35.745 1.00 65.88 110 ALA A O 1
ATOM 846 N N . GLY A 1 111 ? -20.586 0.226 35.110 1.00 63.50 111 GLY A N 1
ATOM 847 C CA . GLY A 1 111 ? -20.472 0.817 36.444 1.00 63.50 111 GLY A CA 1
ATOM 848 C C . GLY A 1 111 ? -21.764 1.491 36.904 1.00 63.50 111 GLY A C 1
ATOM 849 O O . GLY A 1 111 ? -22.088 1.429 38.090 1.00 63.50 111 GLY A O 1
ATOM 850 N N . THR A 1 112 ? -22.518 2.081 35.973 1.00 60.97 112 THR A N 1
ATOM 851 C CA . THR A 1 112 ? -23.828 2.695 36.235 1.00 60.97 112 THR A CA 1
ATOM 852 C C . THR A 1 112 ? -24.897 1.631 36.497 1.00 60.97 112 THR A C 1
ATOM 854 O O . THR A 1 112 ? -25.606 1.732 37.490 1.00 60.97 112 THR A O 1
ATOM 857 N N . GLN A 1 113 ? -24.928 0.542 35.715 1.00 58.00 113 GLN A N 1
ATOM 858 C CA . GLN A 1 113 ? -25.880 -0.572 35.901 1.00 58.00 113 GLN A CA 1
ATOM 859 C C . GLN A 1 113 ? -25.742 -1.335 37.230 1.00 58.00 113 GLN A C 1
ATOM 861 O O . GLN A 1 113 ? -26.658 -2.048 37.615 1.00 58.00 113 GLN A O 1
ATOM 866 N N . ARG A 1 114 ? -24.602 -1.241 37.927 1.00 57.69 114 ARG A N 1
ATOM 867 C CA . ARG A 1 114 ? -24.419 -1.861 39.256 1.00 57.69 114 ARG A CA 1
ATOM 868 C C . ARG A 1 114 ? -24.814 -0.949 40.420 1.00 57.69 114 ARG A C 1
ATOM 870 O O . ARG A 1 114 ? -24.690 -1.372 41.567 1.00 57.69 114 ARG A O 1
ATOM 877 N N . ARG A 1 115 ? -25.168 0.309 40.149 1.00 56.38 115 ARG A N 1
ATOM 878 C CA . ARG A 1 115 ? -25.500 1.315 41.170 1.00 56.38 115 ARG A CA 1
ATOM 879 C C . ARG A 1 115 ? -26.987 1.691 41.199 1.00 56.38 115 ARG A C 1
ATOM 881 O O . ARG A 1 115 ? -27.356 2.486 42.060 1.00 56.38 115 ARG A O 1
ATOM 888 N N . GLU A 1 116 ? -27.794 1.120 40.309 1.00 52.31 116 GLU A N 1
ATOM 889 C CA . GLU A 1 116 ? -29.267 1.135 40.329 1.00 52.31 116 GLU A CA 1
ATOM 890 C C . GLU A 1 116 ? -29.791 -0.209 40.849 1.00 52.31 116 GLU A C 1
ATOM 892 O O . GLU A 1 116 ? -30.802 -0.194 41.585 1.00 52.31 116 GLU A O 1
#

Sequence (116 aa):
MTNRCEARPDDAVVPALNDLIGSTESMIAALDRGDYDELTMLAGVRQGQVEGLERRRTAPGGSARGGPDVQAAVVRLQERTEELKDRMRERSASIMSAIQALQKRRFYDAGTQRRE

Secondary structure (DSSP, 8-state):
--------GGGGHHHHHHHHHHHHHHHHHHHHHT-HHHHHHHHHHHHHHHHHHHHHHTSTT------HHHHHHHHHHHHHHHHHHHHHHHHHHHHHHHHHHHHHHHHHHHHHTT--

pLDDT: mean 82.16, std 16.82, range [39.19, 97.81]

=== Feature glossary ===
A reading guide for the features in this record.

Start from the sequence.

  · Sequence gives the chain of amino acids in standard one-letter code (A=alanine, C=cysteine, …, Y=tyrosine), read N→C. It is the only feature that is directly encoded by the gene; all structural features are derived from the folded form of this sequence.

Fold it, and you get atomic coordinates and the backbone conformation that goes with them.

  · The mmCIF table is the protein's shape written out atom by atom. For each backbone N, Cα, C, and carbonyl O, it records an (x, y, z) coordinate triple in Å plus the residue type, chain letter, and residue number.

  · Backbone dihedral angles. Every residue except chain termini has a φ (preceding-C → N → Cα → C) and a ψ (N → Cα → C → next-N). They are reported in degrees following the IUPAC sign convention. Secondary structure is essentially a statement about which (φ, ψ) basin each residue occupies.

  · DSSP 8-state secondary structure assigns each residue one of H (α-helix), G (3₁₀-helix), I (π-helix), E (extended β-strand), B (isolated β-bridge), T (hydrogen-bonded turn), S (bend), or '-' (coil). The assignment is computed from backbone hydrogen-bond geometry via the Kabsch–Sander algorithm.

  · P-SEA three-state annotation labels each residue as helix, strand, or coil based purely on the geometry of the Cα trace. It serves as a fallback when the full backbone (and thus DSSP) is unavailable.

Summarize the fold with a handful of shape descriptors and a per-residue structural alphabet.

  · Radius of gyration (Rg) is the root-mean-square distance of Cα atoms from their centroid — a single number for overall size and compactness. A globular domain of N residues has Rg ≈ 2.2·N^0.38 Å; an extended or disordered chain has a much larger Rg. The Cα contact count is the number of residue pairs whose Cα atoms are within 8 Å and are more than four positions apart in sequence — a standard proxy for tertiary packing density. The bounding box is the smallest axis-aligned box enclosing all Cα atoms.

  · Foldseek's 3Di representation compresses backbone geometry into a per-residue letter drawn from a learned twenty-state alphabet. It captures the tertiary interaction pattern around each residue — which residues are packed against it in space, regardless of where they are in sequence.

  · Accessible surface area quantifies burial. A residue with SASA near zero is packed into the hydrophobic core; one with SASA >100 Å² sits on the surface. Computed here via the Shrake–Rupley numerical algorithm with a 1.4 Å probe.

Ask how reliable the model is.

  · For AlphaFold models, the B-factor field carries pLDDT — the model's own estimate of local accuracy on a 0–100 scale. Regions with pLDDT<50 should be treated as essentially unmodeled; they often correspond to intrinsically disordered segments.

  · For experimental (PDB) structures, the B-factor (temperature factor) quantifies the positional spread of each atom in the crystal — a combination of thermal vibration and static disorder — in units of Å². High B-factors mark flexible loops or poorly resolved regions; low B-factors mark the rigid, well-ordered core.

  · PAE(i, j) answers: if I align the predicted and true structures on residue i, how far off (in Å) do I expect residue j to be? A block-diagonal PAE matrix with low values on the blocks and high values off-diagonal is the signature of a multi-domain protein with confidently predicted domains but uncertain inter-domain orientation.

Place it in context: what it resembles, what it is annotated as, and how it looks.

  · Structural nearest neighbors (via Foldseek easy-search vs the PDB). Reported per hit: target PDB id, E-value, and alignment TM-score. A TM-score above ~0.5 is the conventional threshold for 'same fold'.

  · Functional annotations link the protein to curated databases. InterPro entries identify conserved domains and families by matching the sequence against member-database signatures (Pfam, PROSITE, CDD, …). Gene Ontology (GO) terms describe molecular function, biological process, and cellular component in a controlled vocabulary. CATH places the structure in a hierarchical fold classification (Class/Architecture/Topology/Homologous-superfamily). The organism is the source species.

  · Plot images: a contact map (which residues are close in 3D, as an N×N binary image), a Ramachandran scatter (backbone torsion angles, revealing secondary-structure composition at a glance), and — for AlphaFold structures — a PAE heatmap (pairwise prediction confidence).

  · Structure images are PyMOL renders from six orthogonal camera directions. Cartoon representation draws helices as coils and strands as arrows; sticks shows the backbone as bonds; surface shows the solvent-excluded envelope. Rainbow coloring maps sequence position to hue (blue→red, N→C); chain coloring assigns a distinct color per polypeptide.